Protein AF-A0A2S9SJP1-F1 (afdb_monomer_lite)

Foldseek 3Di:
DDDDDDPDPPPCPPDDDPPDQFDWDDPDPQWTWRHDDPDIKIWGDDPQATEIEDDPDPVCNVSSQVNQVVVVHGPVRHPYYHYD

InterPro domains:
  IPR001279 Metallo-beta-lactamase [PF00753] (36-84)
  IPR036866 Ribonuclease Z/Hydroxyacylglutathione hydrolase-like [G3DSA:3.60.15.10] (13-84)
  IPR036866 Ribonuclease Z/Hydroxyacylglutathione hydrolase-like [SSF56281] (12-84)

Structure (mmCIF, N/CA/C/O backbone):
data_AF-A0A2S9SJP1-F1
#
_entry.id   AF-A0A2S9SJP1-F1
#
loop_
_atom_site.group_PDB
_atom_site.id
_atom_site.type_symbol
_atom_site.label_atom_id
_atom_site.label_alt_id
_atom_site.label_comp_id
_atom_site.label_asym_id
_atom_site.label_entity_id
_atom_site.label_seq_id
_atom_site.pdbx_PDB_ins_code
_atom_site.Cartn_x
_atom_site.Cartn_y
_atom_site.Cartn_z
_atom_site.occupancy
_atom_site.B_iso_or_equiv
_atom_site.auth_seq_id
_atom_site.auth_comp_id
_atom_site.auth_asym_id
_atom_site.auth_atom_id
_atom_site.pdbx_PDB_model_num
ATOM 1 N N . MET A 1 1 ? 10.430 2.784 -51.861 1.00 42.06 1 MET A N 1
ATOM 2 C CA . MET A 1 1 ? 11.126 2.106 -50.747 1.00 42.06 1 MET A CA 1
ATOM 3 C C . MET A 1 1 ? 11.006 3.002 -49.517 1.00 42.06 1 MET A C 1
ATOM 5 O O . MET A 1 1 ? 11.780 3.936 -49.375 1.00 42.06 1 MET A O 1
ATOM 9 N N . VAL A 1 2 ? 9.952 2.821 -48.713 1.00 42.78 2 VAL A N 1
ATOM 10 C CA . VAL A 1 2 ? 9.683 3.631 -47.510 1.00 42.78 2 VAL A CA 1
ATOM 11 C C . VAL A 1 2 ? 10.116 2.810 -46.303 1.00 42.78 2 VAL A C 1
ATOM 13 O O . VAL A 1 2 ? 9.542 1.758 -46.042 1.00 42.78 2 VAL A O 1
ATOM 16 N N . ALA A 1 3 ? 11.151 3.261 -45.598 1.00 42.34 3 ALA A N 1
ATOM 17 C CA . ALA A 1 3 ? 11.566 2.673 -44.333 1.00 42.34 3 ALA A CA 1
ATOM 18 C C . ALA A 1 3 ? 10.768 3.329 -43.196 1.00 42.34 3 ALA A C 1
ATOM 20 O O . ALA A 1 3 ? 11.036 4.467 -42.809 1.00 42.34 3 ALA A O 1
ATOM 21 N N . THR A 1 4 ? 9.774 2.621 -42.665 1.00 49.50 4 THR A N 1
ATOM 22 C CA . THR A 1 4 ? 9.097 2.971 -41.411 1.00 49.50 4 THR A CA 1
ATOM 23 C C . THR A 1 4 ? 10.091 2.863 -40.256 1.00 49.50 4 THR A C 1
ATOM 25 O O . THR A 1 4 ? 10.514 1.767 -39.888 1.00 49.50 4 THR A O 1
ATOM 28 N N . ARG A 1 5 ? 10.482 4.006 -39.678 1.00 51.62 5 ARG A N 1
ATOM 29 C CA . ARG A 1 5 ? 11.227 4.053 -38.413 1.00 51.62 5 ARG A CA 1
ATOM 30 C C . ARG A 1 5 ? 10.314 3.555 -37.294 1.00 51.62 5 ARG A C 1
ATOM 32 O O . ARG A 1 5 ? 9.402 4.264 -36.884 1.00 51.62 5 ARG A O 1
ATOM 39 N N . GLY A 1 6 ? 10.569 2.345 -36.806 1.00 48.62 6 GLY A N 1
ATOM 40 C CA . GLY A 1 6 ? 9.999 1.857 -35.557 1.00 48.62 6 GLY A CA 1
ATOM 41 C C . GLY A 1 6 ? 10.577 2.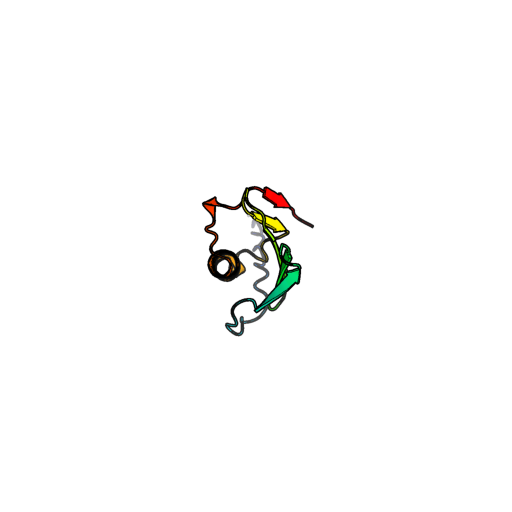648 -34.388 1.00 48.62 6 GLY A C 1
ATOM 42 O O . GLY A 1 6 ? 11.773 2.574 -34.106 1.00 48.62 6 GLY A O 1
ATOM 43 N N . THR A 1 7 ? 9.742 3.430 -33.716 1.00 48.59 7 THR A N 1
ATOM 44 C CA . THR A 1 7 ? 10.061 4.052 -32.432 1.00 48.59 7 THR A CA 1
ATOM 45 C C . THR A 1 7 ? 10.227 2.943 -31.397 1.00 48.59 7 THR A C 1
ATOM 47 O O . THR A 1 7 ? 9.260 2.337 -30.943 1.00 48.59 7 THR A O 1
ATOM 50 N N . ARG A 1 8 ? 11.474 2.642 -31.028 1.00 53.00 8 ARG A N 1
ATOM 51 C CA . ARG A 1 8 ? 11.772 1.849 -29.832 1.00 53.00 8 ARG A CA 1
ATOM 52 C C . ARG A 1 8 ? 11.255 2.649 -28.633 1.00 53.00 8 ARG A C 1
ATOM 54 O O . ARG A 1 8 ? 11.767 3.738 -28.383 1.00 53.00 8 ARG A O 1
ATOM 61 N N . LEU A 1 9 ? 10.265 2.128 -27.902 1.00 54.41 9 LEU A N 1
ATOM 62 C CA . LEU A 1 9 ? 10.009 2.593 -26.540 1.00 54.41 9 LEU A CA 1
ATOM 63 C C . LEU A 1 9 ? 11.306 2.375 -25.758 1.00 54.41 9 LEU A C 1
ATOM 65 O O . LEU A 1 9 ? 11.718 1.236 -25.534 1.00 54.41 9 LEU A O 1
ATOM 69 N N . ALA A 1 10 ? 11.973 3.461 -25.380 1.00 46.06 10 ALA A N 1
ATOM 70 C CA . ALA A 1 10 ? 12.969 3.402 -24.329 1.00 46.06 10 ALA A CA 1
ATOM 71 C C . ALA A 1 10 ? 12.209 3.040 -23.050 1.00 46.06 10 ALA A C 1
ATOM 73 O O . ALA A 1 10 ? 11.578 3.892 -22.429 1.00 46.06 10 ALA A O 1
ATOM 74 N N . ALA A 1 11 ? 12.196 1.753 -22.700 1.00 54.69 11 ALA A N 1
ATOM 75 C CA . ALA A 1 11 ? 11.826 1.333 -21.363 1.00 54.69 11 ALA A CA 1
ATOM 76 C C . ALA A 1 11 ? 12.777 2.064 -20.414 1.00 54.69 11 ALA A C 1
ATOM 78 O O . ALA A 1 11 ? 13.984 1.815 -20.436 1.00 54.69 11 ALA A O 1
ATOM 79 N N . LEU A 1 12 ? 12.247 3.013 -19.645 1.00 54.84 12 LEU A N 1
ATOM 80 C CA . LEU A 1 12 ? 12.983 3.721 -18.608 1.00 54.84 12 LEU A CA 1
ATOM 81 C C . LEU A 1 12 ? 13.234 2.734 -17.455 1.00 54.84 12 LEU A C 1
ATOM 83 O O . LEU A 1 12 ? 12.620 2.799 -16.396 1.00 54.84 12 LEU A O 1
ATOM 87 N N . ALA A 1 13 ? 14.088 1.741 -17.695 1.00 57.22 13 ALA A N 1
ATOM 88 C CA . ALA A 1 13 ? 14.636 0.882 -16.665 1.00 57.22 13 ALA A CA 1
ATOM 89 C C . ALA A 1 13 ? 15.682 1.715 -15.917 1.00 57.22 13 ALA A C 1
ATOM 91 O O . ALA A 1 13 ? 16.855 1.756 -16.285 1.00 57.22 13 ALA A O 1
ATOM 92 N N . LEU A 1 14 ? 15.218 2.462 -14.916 1.00 56.28 14 LEU A N 1
ATOM 93 C CA . LEU A 1 14 ? 16.076 3.113 -13.933 1.00 56.28 14 LEU A CA 1
ATOM 94 C C . LEU A 1 14 ? 16.981 2.052 -13.289 1.00 56.28 14 LEU A C 1
ATOM 96 O O . LEU A 1 14 ? 16.482 0.985 -12.952 1.00 56.28 14 LEU A O 1
ATOM 100 N N . ALA A 1 15 ? 18.278 2.384 -13.208 1.00 52.97 15 ALA A N 1
ATOM 101 C CA . ALA A 1 15 ? 19.420 1.787 -12.495 1.00 52.97 15 ALA A CA 1
ATOM 102 C C . ALA A 1 15 ? 19.276 0.369 -11.880 1.00 52.97 15 ALA A C 1
ATOM 104 O O . ALA A 1 15 ? 18.254 0.042 -11.286 1.00 52.97 15 ALA A O 1
ATOM 105 N N . PRO A 1 16 ? 20.335 -0.468 -11.907 1.00 50.59 16 PRO A N 1
ATOM 106 C CA . PRO A 1 16 ? 20.303 -1.789 -11.276 1.00 50.59 16 PRO A CA 1
ATOM 107 C C . PRO A 1 16 ? 19.827 -1.684 -9.818 1.00 50.59 16 PRO A C 1
ATOM 109 O O . PRO A 1 16 ? 20.476 -1.035 -8.997 1.00 50.59 16 PRO A O 1
ATOM 112 N N . ARG A 1 17 ? 18.668 -2.294 -9.517 1.00 57.75 17 ARG A N 1
ATOM 113 C CA . ARG A 1 17 ? 18.103 -2.333 -8.163 1.00 57.75 17 ARG A CA 1
ATOM 114 C C . ARG A 1 17 ? 19.116 -3.020 -7.251 1.00 57.75 17 ARG A C 1
ATOM 116 O O . ARG A 1 17 ? 19.365 -4.217 -7.397 1.00 57.75 17 ARG A O 1
ATOM 123 N N . LEU A 1 18 ? 19.661 -2.288 -6.283 1.00 54.81 18 LEU A N 1
ATOM 124 C CA . LEU A 1 18 ? 20.125 -2.921 -5.055 1.00 54.81 18 LEU A CA 1
ATOM 125 C C . LEU A 1 18 ? 18.869 -3.517 -4.421 1.00 54.81 18 LEU A C 1
ATOM 127 O O . LEU A 1 18 ? 17.940 -2.783 -4.096 1.00 54.81 18 LEU A O 1
ATOM 131 N N . ALA A 1 19 ? 18.790 -4.845 -4.371 1.00 54.06 19 ALA A N 1
ATOM 132 C CA . ALA A 1 19 ? 17.640 -5.562 -3.843 1.00 54.06 19 ALA A CA 1
ATOM 133 C C . ALA A 1 19 ? 17.469 -5.231 -2.353 1.00 54.06 19 ALA A C 1
ATOM 135 O O . ALA A 1 19 ? 18.061 -5.867 -1.486 1.00 54.06 19 ALA A O 1
ATOM 136 N N . GLY A 1 20 ? 16.682 -4.202 -2.065 1.00 63.41 20 GLY A N 1
ATOM 137 C CA . GLY A 1 20 ? 16.223 -3.847 -0.735 1.00 63.41 20 GLY A CA 1
ATOM 138 C C . GLY A 1 20 ? 14.712 -3.782 -0.794 1.00 63.41 20 GLY A C 1
ATOM 139 O O . GLY A 1 20 ? 14.164 -3.021 -1.582 1.00 63.41 20 GLY A O 1
ATOM 140 N N . MET A 1 21 ? 14.031 -4.609 -0.002 1.00 72.88 21 MET A N 1
ATOM 141 C CA . MET A 1 21 ? 12.586 -4.470 0.164 1.00 72.88 21 MET A CA 1
ATOM 142 C C . MET A 1 21 ? 12.289 -3.054 0.657 1.00 72.88 21 MET A C 1
ATOM 144 O O . MET A 1 21 ? 12.966 -2.609 1.584 1.00 72.88 21 MET A O 1
ATOM 148 N N . ALA A 1 22 ? 11.259 -2.400 0.112 1.00 84.75 22 ALA A N 1
ATOM 149 C CA . ALA A 1 22 ? 10.783 -1.129 0.647 1.00 84.75 22 ALA A CA 1
ATOM 150 C C . ALA A 1 22 ? 10.695 -1.164 2.188 1.00 84.75 22 ALA A C 1
ATOM 152 O O . ALA A 1 22 ? 10.127 -2.095 2.793 1.00 84.75 22 ALA A O 1
ATOM 153 N N . GLU A 1 23 ? 11.306 -0.158 2.815 1.00 93.62 23 GL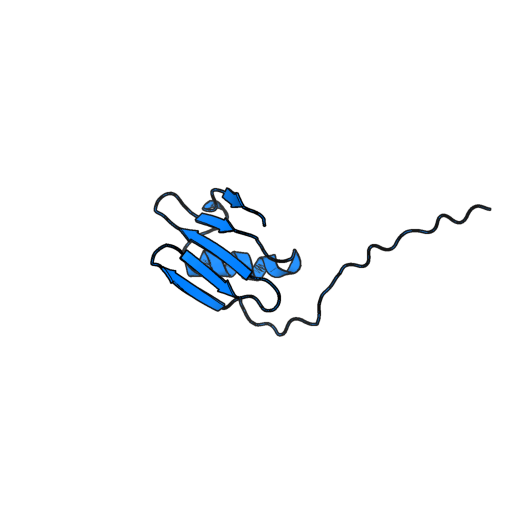U A N 1
ATOM 154 C CA . GLU A 1 23 ? 11.236 0.061 4.256 1.00 93.62 23 GLU A CA 1
ATOM 155 C C . GLU A 1 23 ? 9.827 0.556 4.580 1.00 93.62 23 GLU A C 1
ATOM 157 O O . GLU A 1 23 ? 9.345 1.503 3.960 1.00 93.62 23 GLU A O 1
ATOM 162 N N . LEU A 1 24 ? 9.149 -0.090 5.530 1.00 96.38 24 LEU A N 1
ATOM 163 C CA . LEU A 1 24 ? 7.812 0.323 5.934 1.00 96.38 24 LEU A CA 1
ATOM 164 C C . LEU A 1 24 ? 7.918 1.183 7.191 1.00 96.38 24 LEU A C 1
ATOM 166 O O . LEU A 1 24 ? 8.222 0.676 8.268 1.00 96.38 24 LEU A O 1
ATOM 170 N N . VAL A 1 25 ? 7.684 2.481 7.032 1.00 98.00 25 VAL A N 1
ATOM 171 C CA . VAL A 1 25 ? 7.775 3.475 8.100 1.00 98.00 25 VAL A CA 1
ATOM 172 C C . VAL A 1 25 ? 6.367 3.827 8.560 1.00 98.00 25 VAL A C 1
ATOM 174 O O . VAL A 1 25 ? 5.574 4.375 7.793 1.00 98.00 25 VAL A O 1
ATOM 177 N N . GLN A 1 26 ? 6.050 3.531 9.817 1.00 98.19 26 GLN A N 1
ATOM 178 C CA . GLN A 1 26 ? 4.790 3.946 10.428 1.00 98.19 26 GLN A CA 1
ATOM 179 C C . GLN A 1 26 ? 4.827 5.454 10.717 1.00 98.19 26 GLN A C 1
ATOM 181 O O . GLN A 1 26 ? 5.716 5.938 11.415 1.00 98.19 26 GLN A O 1
ATOM 186 N N . ILE A 1 27 ? 3.865 6.197 10.167 1.00 98.50 27 ILE A N 1
ATOM 187 C CA . ILE A 1 27 ? 3.710 7.647 10.375 1.00 98.50 27 ILE A CA 1
ATOM 188 C C . ILE A 1 27 ? 2.645 7.918 11.439 1.00 98.50 27 ILE A C 1
ATOM 190 O O . ILE A 1 27 ? 2.811 8.783 12.294 1.00 98.50 27 ILE A O 1
ATOM 194 N N . THR A 1 28 ? 1.551 7.159 11.385 1.00 98.31 28 THR A N 1
ATOM 195 C CA . THR A 1 28 ? 0.486 7.115 12.397 1.00 98.31 28 THR A CA 1
ATOM 196 C C . THR A 1 28 ? -0.007 5.677 12.520 1.00 98.31 28 THR A C 1
ATOM 198 O O . THR A 1 28 ? 0.382 4.828 11.722 1.00 98.31 28 THR A O 1
ATOM 201 N N . ASP A 1 29 ? -0.929 5.403 13.439 1.00 97.44 29 ASP A N 1
ATOM 202 C CA . ASP A 1 29 ? -1.569 4.083 13.568 1.00 97.44 29 ASP A CA 1
ATOM 203 C C . ASP A 1 29 ? -2.262 3.600 12.282 1.00 97.44 29 ASP A C 1
ATOM 205 O O . ASP A 1 29 ? -2.462 2.403 12.100 1.00 97.44 29 ASP A O 1
ATOM 209 N N . LYS A 1 30 ? -2.627 4.522 11.381 1.00 98.31 30 LYS A N 1
ATOM 210 C CA . LYS A 1 30 ? -3.347 4.216 10.136 1.00 98.31 30 LYS A CA 1
ATOM 211 C C . LYS A 1 30 ? -2.554 4.491 8.868 1.00 98.31 30 LYS A C 1
ATOM 213 O O . LYS A 1 30 ? -3.048 4.196 7.789 1.00 98.31 30 LYS A O 1
ATOM 218 N N . VAL A 1 31 ? -1.374 5.101 8.959 1.00 98.62 31 VAL A N 1
ATOM 219 C CA . VAL A 1 31 ? -0.634 5.582 7.783 1.00 98.62 31 VAL A CA 1
ATOM 220 C C . VAL A 1 31 ? 0.780 5.042 7.817 1.00 98.62 31 VAL A C 1
ATOM 222 O O . VAL A 1 31 ? 1.544 5.347 8.734 1.00 98.62 31 VAL A O 1
ATOM 225 N N . HIS A 1 32 ? 1.134 4.304 6.770 1.00 98.75 32 HIS A N 1
ATOM 226 C CA . HIS A 1 32 ? 2.467 3.758 6.573 1.00 98.75 32 HIS A CA 1
ATOM 227 C C . HIS A 1 32 ? 3.044 4.244 5.248 1.00 98.75 32 HIS A C 1
ATOM 229 O O . HIS A 1 32 ? 2.422 4.108 4.195 1.00 98.75 32 HIS A O 1
ATOM 235 N N . LEU A 1 33 ? 4.257 4.783 5.300 1.00 98.38 33 LEU A N 1
ATOM 236 C CA . LEU A 1 33 ? 5.056 5.091 4.124 1.00 98.38 33 LEU A CA 1
ATOM 237 C C . LEU A 1 33 ? 5.877 3.856 3.764 1.00 98.38 33 LEU A C 1
ATOM 239 O O . LEU A 1 33 ? 6.713 3.419 4.552 1.00 98.38 33 LEU A O 1
ATOM 243 N N . ALA A 1 34 ? 5.691 3.329 2.561 1.00 97.81 34 ALA A N 1
ATOM 244 C CA . ALA A 1 34 ? 6.653 2.417 1.973 1.00 97.81 34 ALA A CA 1
ATOM 245 C C . ALA A 1 34 ? 7.718 3.245 1.252 1.00 97.81 34 ALA A C 1
ATOM 247 O O . ALA A 1 34 ? 7.469 3.850 0.205 1.00 97.81 34 ALA A O 1
ATOM 248 N N . ARG A 1 35 ? 8.905 3.306 1.853 1.00 95.38 35 ARG A N 1
ATOM 249 C CA . ARG A 1 35 ? 10.057 4.007 1.303 1.00 95.38 35 ARG A CA 1
ATOM 250 C C . ARG A 1 35 ? 10.816 3.069 0.370 1.00 95.38 35 ARG A C 1
ATOM 252 O O . ARG A 1 35 ? 11.534 2.178 0.830 1.00 95.38 35 ARG A O 1
ATOM 259 N N . GLY A 1 36 ? 10.620 3.259 -0.932 1.00 87.38 36 GLY A N 1
ATOM 260 C CA . GLY A 1 36 ? 11.366 2.567 -1.980 1.00 87.38 36 GLY A CA 1
ATOM 261 C C . GLY A 1 36 ? 12.65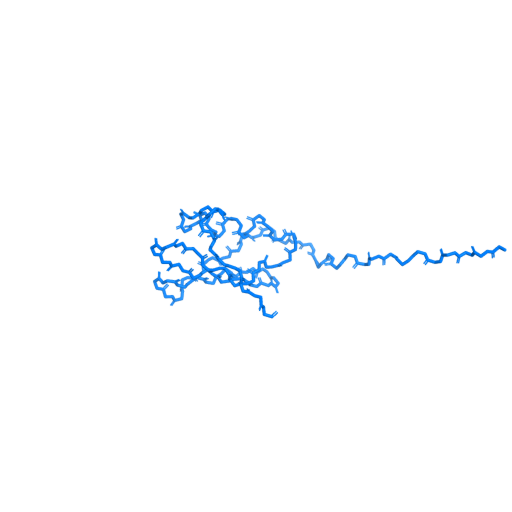6 3.305 -2.344 1.00 87.38 36 GLY A C 1
ATOM 262 O O . GLY A 1 36 ? 12.940 4.398 -1.855 1.00 87.38 36 GLY A O 1
ATOM 263 N N . HIS A 1 37 ? 13.460 2.708 -3.224 1.00 86.50 37 HIS A N 1
ATOM 264 C CA . HIS A 1 37 ? 14.758 3.275 -3.612 1.00 86.50 37 HIS A CA 1
ATOM 265 C C . HIS A 1 37 ? 14.638 4.572 -4.435 1.00 86.50 37 HIS A C 1
ATOM 267 O O . HIS A 1 37 ? 15.434 5.492 -4.267 1.00 86.50 37 HIS A O 1
ATOM 273 N N . ALA A 1 38 ? 13.671 4.634 -5.356 1.00 89.12 38 ALA A N 1
ATOM 274 C CA . ALA A 1 38 ? 13.490 5.765 -6.276 1.00 89.12 38 ALA A CA 1
ATOM 275 C C . ALA A 1 38 ? 12.125 6.455 -6.141 1.00 89.12 38 ALA A C 1
ATOM 277 O O . ALA A 1 38 ? 11.986 7.617 -6.514 1.00 89.12 38 ALA A O 1
ATOM 278 N N . VAL A 1 39 ? 11.123 5.733 -5.645 1.00 93.50 39 VAL A N 1
ATOM 279 C CA . VAL A 1 39 ? 9.732 6.173 -5.509 1.00 93.50 39 VAL A CA 1
ATOM 280 C C . VAL A 1 39 ? 9.148 5.582 -4.237 1.00 93.50 39 VAL A C 1
ATOM 282 O O . VAL A 1 39 ? 9.623 4.557 -3.748 1.00 93.50 39 VAL A O 1
ATOM 285 N N . ASN A 1 40 ? 8.118 6.235 -3.716 1.00 95.88 40 ASN A N 1
ATOM 286 C CA . ASN A 1 40 ? 7.405 5.802 -2.525 1.00 95.88 40 ASN A CA 1
ATOM 287 C C . ASN A 1 40 ? 5.960 5.453 -2.878 1.00 95.88 40 ASN A C 1
ATOM 289 O O . ASN A 1 40 ? 5.451 5.865 -3.918 1.00 95.88 40 ASN A O 1
ATOM 293 N N . TRP A 1 41 ? 5.300 4.744 -1.972 1.00 98.25 41 TRP A N 1
ATOM 294 C CA . TRP A 1 41 ? 3.844 4.623 -1.933 1.00 98.25 41 TRP A CA 1
ATOM 295 C C . TRP A 1 41 ? 3.374 4.669 -0.480 1.00 98.25 41 TRP A C 1
ATOM 297 O O . TRP A 1 41 ? 4.161 4.479 0.453 1.00 98.25 41 TRP A O 1
ATOM 307 N N . VAL A 1 42 ? 2.092 4.954 -0.274 1.00 98.62 42 VAL A N 1
ATOM 308 C CA . VAL A 1 42 ? 1.505 5.078 1.065 1.00 98.62 42 VAL A CA 1
ATOM 309 C C . VAL A 1 42 ? 0.348 4.108 1.219 1.00 98.62 42 VAL A C 1
ATOM 311 O O . VAL A 1 42 ? -0.504 3.996 0.340 1.00 98.62 42 VAL A O 1
ATOM 314 N N . LEU A 1 43 ? 0.316 3.423 2.360 1.00 98.62 43 LEU A N 1
ATOM 315 C CA . LEU A 1 43 ? -0.784 2.568 2.778 1.00 98.62 43 LEU A CA 1
ATOM 316 C C . LEU A 1 43 ? -1.554 3.298 3.875 1.00 98.62 43 LEU A C 1
ATOM 318 O O . LEU A 1 43 ? -1.001 3.573 4.945 1.00 98.62 43 LEU A O 1
ATOM 322 N N . VAL A 1 44 ? -2.819 3.611 3.602 1.00 98.75 44 VAL A N 1
ATOM 323 C CA . VAL A 1 44 ? -3.767 4.109 4.602 1.00 98.75 44 VAL A CA 1
ATOM 324 C C . VAL A 1 44 ? -4.738 2.984 4.930 1.00 98.75 44 VAL A C 1
ATOM 326 O O . VAL A 1 44 ? -5.380 2.445 4.030 1.00 98.75 44 VAL A O 1
ATOM 329 N N . TH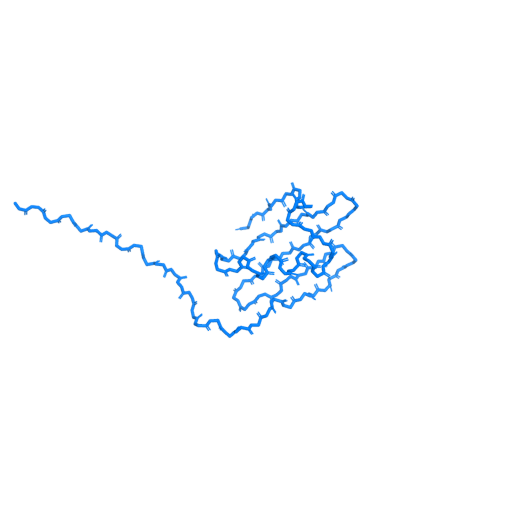R A 1 45 ? -4.815 2.600 6.201 1.00 98.62 45 THR A N 1
ATOM 330 C CA . THR A 1 45 ? -5.477 1.367 6.636 1.00 98.62 45 THR A CA 1
ATOM 331 C C . THR A 1 45 ? -6.548 1.636 7.682 1.00 98.62 45 THR A C 1
ATOM 333 O O . THR A 1 45 ? -6.333 2.392 8.634 1.00 98.62 45 THR A O 1
ATOM 336 N N . ASP A 1 46 ? -7.685 0.966 7.541 1.00 96.94 46 ASP A N 1
ATOM 337 C CA . ASP A 1 46 ? -8.732 0.901 8.556 1.00 96.94 46 ASP A CA 1
ATOM 338 C C . ASP A 1 46 ? -9.391 -0.491 8.591 1.00 96.94 46 ASP A C 1
ATOM 340 O O . ASP A 1 46 ? -8.846 -1.474 8.082 1.00 96.94 46 ASP A O 1
ATOM 344 N N . ASP A 1 47 ? -10.537 -0.586 9.261 1.00 96.75 47 ASP A N 1
ATOM 345 C CA . ASP A 1 47 ? -11.341 -1.800 9.397 1.00 96.75 47 ASP A CA 1
ATOM 346 C C . ASP A 1 47 ? -12.035 -2.222 8.093 1.00 96.75 47 ASP A C 1
ATOM 348 O O . ASP A 1 47 ? -12.487 -3.362 7.972 1.00 96.75 47 ASP A O 1
ATOM 352 N N . THR A 1 48 ? -12.096 -1.340 7.095 1.00 97.12 48 THR A N 1
ATOM 353 C CA . THR A 1 48 ? -12.711 -1.620 5.796 1.00 97.12 48 THR A CA 1
ATOM 354 C C . THR A 1 48 ? -11.702 -2.125 4.767 1.00 97.12 48 THR A C 1
ATOM 356 O O . THR A 1 48 ? -12.089 -2.869 3.859 1.00 97.12 48 THR A O 1
ATOM 359 N N . GLY A 1 49 ? -10.418 -1.779 4.903 1.00 98.25 49 GLY A N 1
ATOM 360 C CA . GLY A 1 49 ? -9.333 -2.269 4.052 1.00 98.25 49 GLY A CA 1
ATOM 361 C C . GLY A 1 49 ? -8.198 -1.260 3.884 1.00 98.25 49 GLY A C 1
ATOM 362 O O . GLY A 1 49 ? -7.843 -0.537 4.814 1.00 98.25 49 GLY A O 1
ATOM 363 N N . VAL A 1 50 ? -7.612 -1.233 2.682 1.00 98.81 50 VAL A N 1
ATOM 364 C CA . VAL A 1 50 ? -6.457 -0.386 2.349 1.00 98.81 50 VAL A CA 1
ATOM 365 C C . VAL A 1 50 ? -6.802 0.612 1.246 1.00 98.81 50 VAL A C 1
ATOM 367 O O . VAL A 1 50 ? -7.248 0.233 0.163 1.00 98.81 50 VAL A O 1
ATOM 370 N N . LEU A 1 51 ? -6.523 1.889 1.486 1.00 98.75 51 LEU A N 1
ATOM 371 C CA . LEU A 1 51 ? -6.327 2.887 0.440 1.00 98.75 51 LEU A CA 1
ATOM 372 C C . LEU A 1 51 ? -4.833 2.940 0.102 1.00 98.75 51 LEU A C 1
ATOM 374 O O . LEU A 1 51 ? -4.005 3.244 0.963 1.00 98.75 51 LEU A O 1
ATOM 378 N N . LEU A 1 52 ? -4.495 2.646 -1.152 1.00 98.62 52 LEU A N 1
ATOM 379 C CA . LEU A 1 52 ? -3.127 2.711 -1.657 1.00 98.62 52 LEU A CA 1
ATOM 380 C C . LEU A 1 52 ? -2.923 4.031 -2.415 1.00 98.62 52 LEU A C 1
ATOM 382 O O . LEU A 1 52 ? -3.684 4.343 -3.329 1.00 98.62 52 LEU A O 1
ATOM 386 N N . ILE A 1 53 ? -1.912 4.814 -2.046 1.00 98.62 53 ILE A N 1
ATOM 387 C CA . ILE A 1 53 ? -1.520 6.027 -2.777 1.00 98.62 53 ILE A CA 1
ATOM 388 C C . ILE A 1 53 ? -0.219 5.725 -3.514 1.00 98.62 53 ILE A C 1
ATOM 390 O O . ILE A 1 53 ? 0.795 5.444 -2.870 1.00 98.62 53 ILE A O 1
ATOM 394 N N . ASP A 1 54 ? -0.277 5.785 -4.843 1.00 97.75 54 ASP A N 1
ATOM 395 C CA . ASP A 1 54 ? 0.740 5.314 -5.785 1.00 97.75 54 ASP A CA 1
ATOM 396 C C . ASP A 1 54 ? 1.115 3.827 -5.631 1.00 97.75 54 ASP A C 1
ATOM 398 O O . ASP A 1 54 ? 0.748 3.138 -4.683 1.00 97.75 54 ASP A O 1
ATOM 402 N N . ALA A 1 55 ? 1.825 3.284 -6.621 1.00 95.75 55 ALA A N 1
ATOM 403 C CA . ALA A 1 55 ? 2.247 1.877 -6.634 1.00 95.75 55 ALA A CA 1
ATOM 404 C C . ALA A 1 55 ? 3.665 1.684 -7.201 1.00 95.75 55 ALA A C 1
ATOM 406 O O . ALA A 1 55 ? 4.010 0.606 -7.688 1.00 95.75 55 ALA A O 1
ATOM 407 N N . GLY A 1 56 ? 4.475 2.745 -7.167 1.00 92.81 56 GLY A N 1
ATOM 408 C CA . GLY A 1 56 ? 5.803 2.766 -7.772 1.00 92.81 56 GLY A CA 1
ATOM 409 C C . GLY A 1 56 ? 5.793 2.528 -9.288 1.00 92.81 56 GLY A C 1
ATOM 410 O O . GLY A 1 56 ? 4.804 2.771 -9.982 1.00 92.81 56 GLY A O 1
ATOM 411 N N . TYR A 1 57 ? 6.920 2.057 -9.820 1.00 93.94 57 TYR A N 1
ATOM 412 C CA . TYR A 1 57 ? 7.054 1.640 -11.214 1.00 93.94 57 TYR A CA 1
ATOM 413 C C . TYR A 1 57 ? 6.544 0.205 -11.422 1.00 93.94 57 TYR A C 1
ATOM 415 O O . TYR A 1 57 ? 6.502 -0.583 -10.479 1.00 93.94 57 TYR A O 1
ATOM 423 N N . PRO A 1 58 ? 6.272 -0.232 -12.671 1.00 93.38 58 PRO A N 1
ATOM 424 C CA . PRO A 1 58 ? 5.835 -1.608 -12.945 1.00 93.38 58 PRO A CA 1
ATOM 425 C C . PRO A 1 58 ? 6.745 -2.708 -12.365 1.00 93.38 58 PRO A C 1
ATOM 427 O O . PRO A 1 58 ? 6.278 -3.796 -12.033 1.00 93.38 58 PRO A O 1
ATOM 430 N N . GLY A 1 59 ? 8.046 -2.431 -12.222 1.00 92.00 59 GLY A N 1
ATOM 431 C CA . GLY A 1 59 ? 9.000 -3.360 -11.612 1.00 92.00 59 GLY A CA 1
ATOM 432 C C . GLY A 1 59 ? 8.924 -3.459 -10.082 1.00 92.00 59 GLY A C 1
ATOM 433 O O . GLY A 1 59 ? 9.483 -4.402 -9.534 1.00 92.00 59 GLY A O 1
ATOM 434 N N . ASP A 1 60 ? 8.237 -2.536 -9.404 1.00 93.62 60 ASP A N 1
ATOM 435 C CA . ASP A 1 60 ? 8.118 -2.488 -7.937 1.00 93.62 60 ASP A CA 1
ATOM 436 C C . ASP A 1 60 ? 6.966 -3.360 -7.413 1.00 93.62 60 ASP A C 1
ATOM 438 O O . ASP A 1 60 ? 6.750 -3.457 -6.206 1.00 93.62 60 ASP A O 1
ATOM 442 N N . ARG A 1 61 ? 6.244 -4.068 -8.297 1.00 94.81 61 ARG A N 1
ATOM 443 C CA . ARG A 1 61 ? 5.091 -4.912 -7.935 1.00 94.81 61 ARG A CA 1
ATOM 444 C C . ARG A 1 61 ? 5.363 -5.814 -6.728 1.00 94.81 61 ARG A C 1
ATOM 446 O O . ARG A 1 61 ? 4.511 -5.938 -5.856 1.00 94.81 61 ARG A O 1
ATOM 453 N N . ALA A 1 62 ? 6.515 -6.483 -6.688 1.00 94.88 62 ALA A N 1
ATOM 454 C CA . ALA A 1 62 ? 6.839 -7.392 -5.589 1.00 94.88 62 ALA A CA 1
ATOM 455 C C . ALA A 1 62 ? 6.959 -6.657 -4.243 1.00 94.88 62 ALA A C 1
ATOM 457 O O . ALA A 1 62 ? 6.515 -7.173 -3.220 1.00 94.88 62 ALA A O 1
ATOM 458 N N . GLU A 1 63 ? 7.507 -5.444 -4.251 1.00 95.56 63 GLU A N 1
ATOM 459 C CA . GLU A 1 63 ? 7.690 -4.618 -3.058 1.00 95.56 63 GLU A CA 1
ATOM 460 C C . GLU A 1 63 ? 6.360 -4.031 -2.573 1.00 95.56 63 GLU A C 1
ATOM 462 O O . GLU A 1 63 ? 6.087 -4.061 -1.372 1.00 95.56 63 GLU A O 1
ATOM 467 N N . VAL A 1 64 ? 5.486 -3.604 -3.490 1.00 96.38 64 VAL A N 1
ATOM 468 C CA . VAL A 1 64 ? 4.118 -3.167 -3.160 1.00 96.38 64 VAL A CA 1
ATOM 469 C C . VAL A 1 64 ? 3.351 -4.295 -2.469 1.00 96.38 64 VAL A C 1
ATOM 471 O O . VAL A 1 64 ? 2.809 -4.109 -1.379 1.00 96.38 64 VAL A O 1
ATOM 474 N N . LEU A 1 65 ? 3.370 -5.501 -3.042 1.00 97.12 65 LEU A N 1
ATOM 475 C CA . LEU A 1 65 ? 2.714 -6.668 -2.447 1.00 97.12 65 LEU A CA 1
ATOM 476 C C . LEU A 1 65 ? 3.313 -7.038 -1.085 1.00 97.12 65 LEU A C 1
A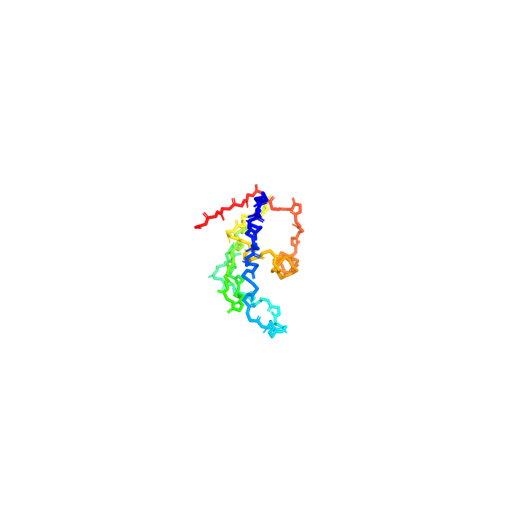TOM 478 O O . LEU A 1 65 ? 2.582 -7.360 -0.151 1.00 97.12 65 LEU A O 1
ATOM 482 N N . ALA A 1 66 ? 4.638 -6.964 -0.949 1.00 96.69 66 ALA A N 1
ATOM 483 C CA . ALA A 1 66 ? 5.302 -7.201 0.325 1.00 96.69 66 ALA A CA 1
ATOM 484 C C . ALA A 1 66 ? 4.899 -6.168 1.390 1.00 96.69 66 ALA A C 1
ATOM 486 O O . ALA A 1 66 ? 4.753 -6.535 2.554 1.00 96.69 66 ALA A O 1
ATOM 487 N N . SER A 1 67 ? 4.696 -4.902 1.013 1.00 97.31 67 SER A N 1
ATOM 488 C CA . SER A 1 67 ? 4.266 -3.853 1.946 1.00 97.31 67 SER A CA 1
ATOM 489 C C . SER A 1 67 ? 2.854 -4.087 2.499 1.00 97.31 67 SER A C 1
ATOM 491 O O . SER A 1 67 ? 2.650 -3.913 3.697 1.00 97.31 67 SER A O 1
ATOM 493 N N . LEU A 1 68 ? 1.921 -4.583 1.673 1.00 98.06 68 LEU A N 1
ATOM 494 C CA . LEU A 1 68 ? 0.581 -4.999 2.115 1.00 98.06 68 LEU A CA 1
ATOM 495 C C . LEU A 1 68 ? 0.669 -6.174 3.094 1.00 98.06 68 LEU A C 1
ATOM 497 O O . LEU A 1 68 ? 0.141 -6.106 4.204 1.00 98.06 68 LEU A O 1
ATOM 501 N N . ASN A 1 69 ? 1.415 -7.215 2.713 1.00 97.62 69 ASN A N 1
ATOM 502 C CA . ASN A 1 69 ? 1.560 -8.426 3.521 1.00 97.62 69 ASN A CA 1
ATOM 503 C C . ASN A 1 69 ? 2.188 -8.139 4.895 1.00 97.62 69 ASN A C 1
ATOM 505 O O . ASN A 1 69 ? 1.795 -8.754 5.882 1.00 97.62 69 ASN A O 1
ATOM 509 N N . LYS A 1 70 ? 3.137 -7.193 4.984 1.00 96.94 70 LYS A N 1
ATOM 510 C CA . LYS A 1 70 ? 3.740 -6.761 6.261 1.00 96.94 70 LYS A CA 1
ATOM 511 C C . LYS A 1 70 ? 2.716 -6.174 7.241 1.00 96.94 70 LYS A C 1
ATOM 513 O O . LYS A 1 70 ? 2.946 -6.245 8.442 1.00 96.94 70 LYS A O 1
ATOM 518 N N . LEU A 1 71 ? 1.610 -5.623 6.740 1.00 97.25 71 LEU A N 1
ATOM 519 C CA . LEU A 1 71 ? 0.498 -5.099 7.538 1.00 97.25 71 LEU A CA 1
ATOM 520 C C . LEU A 1 71 ? -0.658 -6.102 7.692 1.00 97.25 71 LEU A C 1
ATOM 522 O O . LEU A 1 71 ? -1.696 -5.757 8.244 1.00 97.25 71 LEU A O 1
ATOM 526 N N . GLY A 1 72 ? -0.490 -7.339 7.213 1.00 97.50 72 GLY A N 1
ATOM 527 C CA . GLY A 1 72 ? -1.518 -8.380 7.280 1.00 97.50 72 GLY A CA 1
ATOM 528 C C . GLY A 1 72 ? -2.596 -8.283 6.198 1.00 97.50 72 GLY A C 1
ATOM 529 O O . GLY A 1 72 ? -3.579 -9.014 6.274 1.00 97.50 72 GLY A O 1
ATOM 530 N N . TYR A 1 73 ? -2.413 -7.430 5.187 1.00 98.38 73 TYR A N 1
ATOM 531 C CA . TYR A 1 73 ? -3.350 -7.280 4.077 1.00 98.38 73 TYR A CA 1
ATOM 532 C C . TYR A 1 73 ? -2.904 -8.057 2.844 1.00 98.38 73 TYR A C 1
ATOM 534 O O . TYR A 1 73 ? -1.717 -8.199 2.547 1.00 98.38 73 TYR A O 1
ATOM 542 N N . THR A 1 74 ? -3.884 -8.500 2.074 1.00 98.31 74 THR A N 1
ATOM 543 C CA . THR A 1 74 ? -3.720 -9.062 0.739 1.00 98.31 74 THR A CA 1
ATOM 544 C C . THR A 1 74 ? -4.072 -8.015 -0.323 1.00 98.31 74 THR A C 1
ATOM 546 O O . THR A 1 74 ? -4.695 -6.993 -0.027 1.00 98.31 74 THR A O 1
ATOM 549 N N . PRO A 1 75 ? -3.759 -8.259 -1.607 1.00 98.06 75 PRO A N 1
ATOM 550 C CA . PRO A 1 75 ? -4.205 -7.375 -2.686 1.00 98.06 75 PRO A CA 1
ATOM 551 C C . PRO A 1 75 ? -5.727 -7.227 -2.781 1.00 98.06 75 PRO A C 1
ATOM 553 O O . PRO A 1 75 ? -6.200 -6.211 -3.278 1.00 98.06 75 PRO A O 1
ATOM 556 N N . GLY A 1 76 ? -6.491 -8.222 -2.313 1.00 98.50 76 GLY A N 1
ATOM 557 C CA . GLY A 1 76 ? -7.955 -8.177 -2.300 1.00 98.50 76 GLY A CA 1
ATOM 558 C C . GLY A 1 76 ? -8.537 -7.196 -1.278 1.00 98.50 76 GLY A C 1
ATOM 559 O O . GLY A 1 76 ? -9.706 -6.832 -1.387 1.00 98.50 76 GLY A O 1
ATOM 560 N N . ASP A 1 77 ? -7.727 -6.741 -0.321 1.00 98.69 77 ASP A N 1
ATOM 561 C CA . ASP A 1 77 ? -8.137 -5.792 0.716 1.00 98.69 77 ASP A CA 1
ATOM 562 C C . ASP A 1 77 ? -7.970 -4.327 0.278 1.00 98.69 77 ASP A C 1
ATOM 564 O O . ASP A 1 77 ? -8.431 -3.414 0.966 1.00 98.69 77 ASP A O 1
ATOM 568 N N . VAL A 1 78 ? -7.344 -4.078 -0.880 1.00 98.69 78 VAL A N 1
ATOM 569 C CA . VAL A 1 78 ? -7.206 -2.731 -1.447 1.00 98.69 78 VAL A CA 1
ATOM 570 C C . VAL A 1 78 ? -8.557 -2.259 -1.987 1.00 98.69 78 VAL A C 1
ATOM 572 O O . VAL A 1 78 ? -9.128 -2.859 -2.897 1.00 98.69 78 VAL A O 1
ATOM 575 N N . ARG A 1 79 ? -9.076 -1.162 -1.430 1.00 98.69 79 ARG A N 1
ATOM 576 C CA . ARG A 1 79 ? -10.392 -0.591 -1.769 1.00 98.69 79 ARG A CA 1
ATOM 577 C C . ARG A 1 79 ? -10.325 0.494 -2.826 1.00 98.69 79 ARG A C 1
ATOM 579 O O . ARG A 1 79 ? -11.276 0.674 -3.580 1.00 98.69 79 ARG A O 1
ATOM 586 N N . ALA A 1 80 ? -9.211 1.209 -2.875 1.00 98.44 80 ALA A N 1
ATOM 587 C CA . ALA A 1 80 ? -8.981 2.267 -3.839 1.00 98.44 80 ALA A CA 1
ATOM 588 C C . ALA A 1 80 ? -7.483 2.472 -4.062 1.00 98.44 80 ALA A C 1
ATOM 590 O O . ALA A 1 80 ? -6.663 2.196 -3.182 1.00 98.44 80 ALA A O 1
ATOM 591 N N . ILE A 1 81 ? -7.160 2.990 -5.247 1.00 98.19 81 ILE A N 1
ATOM 592 C CA . ILE A 1 81 ? -5.831 3.482 -5.595 1.00 98.19 81 ILE A CA 1
ATOM 593 C C . ILE A 1 81 ? -5.970 4.954 -5.979 1.00 98.19 81 ILE A C 1
ATOM 595 O O . ILE A 1 81 ? -6.784 5.287 -6.841 1.00 98.19 81 ILE A O 1
ATOM 599 N N . VAL A 1 82 ? -5.187 5.821 -5.344 1.00 98.38 82 VAL A N 1
ATOM 600 C CA . VAL A 1 82 ? -5.065 7.244 -5.692 1.00 98.38 82 VAL A CA 1
ATOM 601 C C . VAL A 1 82 ? -3.695 7.461 -6.323 1.00 98.38 82 VAL A C 1
ATOM 603 O O . VAL A 1 82 ? -2.709 6.920 -5.834 1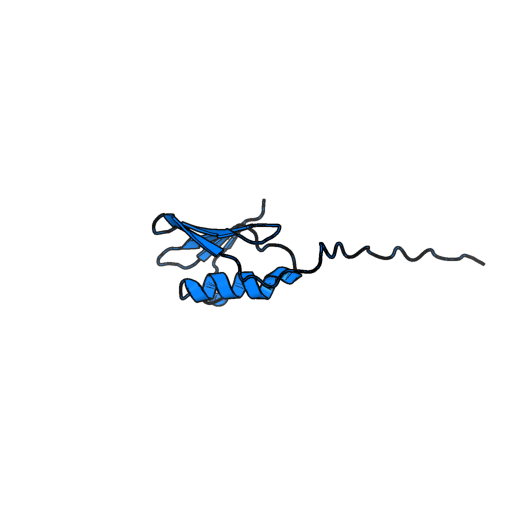.00 98.38 82 VAL A O 1
ATOM 606 N N . LEU A 1 83 ? -3.644 8.226 -7.413 1.00 96.62 83 LEU A N 1
ATOM 607 C CA . LEU A 1 83 ? -2.410 8.550 -8.133 1.00 96.62 83 LEU A CA 1
ATOM 608 C C . LEU A 1 83 ? -2.098 10.043 -8.001 1.00 96.62 83 LEU A C 1
ATOM 610 O O . LEU A 1 83 ? -3.038 10.845 -7.940 1.00 96.62 83 LEU A O 1
ATOM 614 N N . THR A 1 84 ? -0.808 10.389 -7.966 1.00 92.06 84 THR A N 1
ATOM 615 C CA . THR A 1 84 ? -0.320 11.778 -7.867 1.00 92.06 84 THR A CA 1
ATOM 616 C C . THR A 1 84 ? 0.372 12.297 -9.124 1.00 92.06 84 THR A C 1
ATOM 618 O O . THR A 1 84 ? 0.846 11.482 -9.949 1.00 92.06 84 THR A O 1
#

Sequence (84 aa):
MVATRGTRLAALALAPRLAGMAELVQITDKVHLARGHAVNWVLVTDDTGVLLIDAGYPGDRAEVLASLNKLGYTPGDVRAIVLT

Radius of gyration: 16.72 Å; chains: 1; bounding box: 33×21×64 Å

Organism: NCBI:txid28198

Secondary structure (DSSP, 8-state):
--------------S-------EEEEEETTEEEEE-SS-EEEEEE-SS-EEEE----GGGHHHHHHHHHHTT--GGGEEEEE--

pLDDT: mean 85.5, std 19.39, range [42.06, 98.81]